Protein AF-B8GMV2-F1 (afdb_monomer)

Radius of gyration: 14.83 Å; Cα contacts (8 Å, |Δi|>4): 136; chains: 1; bounding box: 37×33×35 Å

Organism: Thioalkalivibrio sulfidiphilus (strain HL-EbGR7) (NCBI:txid396588)

Solvent-accessible surface area (backbone atoms only — not comparable to full-atom values): 7557 Å² total; per-residue (Å²): 92,73,19,75,61,25,50,52,53,50,49,50,50,56,71,64,61,81,38,85,47,51,57,48,40,52,52,50,51,54,50,51,51,52,49,27,62,75,76,36,48,76,62,51,47,54,33,27,32,70,73,39,40,53,61,37,69,74,40,59,70,71,57,26,55,51,49,53,53,12,52,53,43,43,46,54,41,54,78,64,68,60,67,84,80,84,48,60,51,44,26,51,48,30,35,62,16,14,43,64,72,42,27,51,54,21,51,58,50,30,70,78,37,64,90,64,44,59,89,65,56,87,83,38,83,73,70,62,62,82,74,83,85,81,130

Foldseek 3Di:
DFDPVLLVVLLCVVVVCCDVDLLSVLVVLLVVLVCCVVPPVVVLCNRDDVVVLVVLVVDDPVSSSLQSSLCSLVSNCVSVVVDQDDDLSCLVSQLSNQAPVSVVSSVVVCVVVVVSDDPPCVVDPRHHDPPPPDD

Mean predicted aligned error: 4.79 Å

Secondary structure (DSSP, 8-state):
-B-HHHHHHHHHHHHTTS--SHHHHHHHHHHHHHHHHHH-HHHHHTTB-HHHHHHHHTS-HHHHHHHHHHHHHHHHHHHTT-PPP-SHHHHHHHHTT--HHHHHHHHHHHHH-TTSSPTTTTTSPPPP-------

pLDDT: mean 87.93, std 11.13, range [32.34, 96.19]

Sequence (135 aa):
MISAKGREELRTLLGSGLVQDWEGADRTLKQVARMLLSQRPDLMRLYFEPAAWEAITAMEQRQAATTILALLKAAVIAENGSPPIHDASQARFYVTSGLRAYVDAAMDWYRRHPEHCPPGLKDRKPPLLQLTTDN

Structure (mmCIF, N/CA/C/O backbone):
data_AF-B8GMV2-F1
#
_entry.id   AF-B8GMV2-F1
#
loop_
_atom_site.group_PDB
_atom_site.id
_atom_site.type_symbo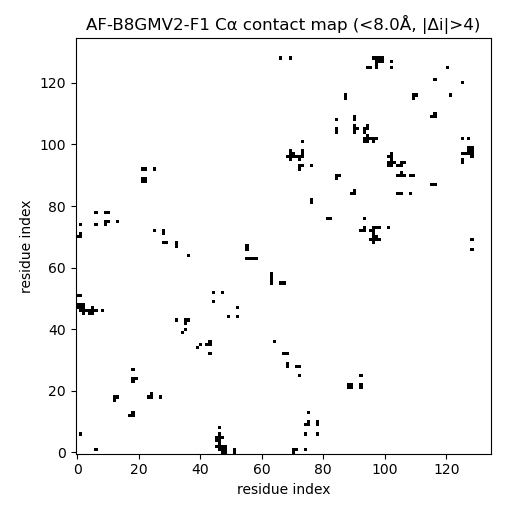l
_atom_site.label_atom_id
_atom_site.label_alt_id
_atom_site.label_comp_id
_atom_site.label_asym_id
_atom_site.label_entity_id
_atom_site.label_seq_id
_atom_site.pdbx_PDB_ins_code
_atom_site.Cartn_x
_atom_site.Cartn_y
_atom_site.Cartn_z
_atom_site.occupancy
_atom_site.B_iso_or_equiv
_atom_site.auth_seq_id
_atom_site.auth_comp_id
_atom_site.auth_asym_id
_atom_site.auth_atom_id
_atom_site.pdbx_PDB_model_num
ATOM 1 N N . MET A 1 1 ? -6.944 -6.855 6.000 1.00 80.12 1 MET A N 1
ATOM 2 C CA . MET A 1 1 ? -7.217 -6.713 4.557 1.00 80.12 1 MET A CA 1
ATOM 3 C C . MET A 1 1 ? -7.981 -5.420 4.281 1.00 80.12 1 MET A C 1
ATOM 5 O O . MET A 1 1 ? -8.627 -4.908 5.191 1.00 80.12 1 MET A O 1
ATOM 9 N N . ILE A 1 2 ? -7.851 -4.883 3.061 1.00 89.50 2 ILE A N 1
ATOM 10 C CA . ILE A 1 2 ? -8.521 -3.654 2.592 1.00 89.50 2 ILE A CA 1
ATOM 11 C C . ILE A 1 2 ? -10.003 -3.938 2.327 1.00 89.50 2 ILE A C 1
ATOM 13 O O . ILE A 1 2 ? -10.326 -4.960 1.715 1.00 89.50 2 ILE A O 1
ATOM 17 N N . SER A 1 3 ? -10.880 -3.039 2.773 1.00 91.75 3 SER A N 1
ATOM 18 C CA . SER A 1 3 ? -12.332 -3.189 2.647 1.00 91.75 3 SER A CA 1
ATOM 19 C C . SER A 1 3 ? -12.824 -2.990 1.212 1.00 91.75 3 SER A C 1
ATOM 21 O O . SER A 1 3 ? -12.120 -2.432 0.368 1.00 91.75 3 SER A O 1
ATOM 23 N N . ALA A 1 4 ? -14.060 -3.403 0.918 1.00 90.69 4 ALA A N 1
ATOM 24 C CA . ALA A 1 4 ? -14.689 -3.109 -0.376 1.00 90.69 4 ALA A CA 1
ATOM 25 C C . ALA A 1 4 ? -14.745 -1.599 -0.669 1.00 90.69 4 ALA A C 1
ATOM 27 O O . ALA A 1 4 ? -14.426 -1.180 -1.783 1.00 90.69 4 ALA A O 1
ATOM 28 N N . LYS A 1 5 ? -15.069 -0.788 0.347 1.00 89.31 5 LYS A N 1
ATOM 29 C CA . LYS A 1 5 ? -15.077 0.674 0.238 1.00 89.31 5 LYS A CA 1
ATOM 30 C C . LYS A 1 5 ? -13.672 1.228 0.011 1.00 89.31 5 LYS A C 1
ATOM 32 O O . LYS A 1 5 ? -13.477 2.046 -0.876 1.00 89.31 5 LYS A O 1
ATOM 37 N N . GLY A 1 6 ? -12.674 0.724 0.736 1.00 89.38 6 GLY A N 1
ATOM 38 C CA . GLY A 1 6 ? -11.274 1.098 0.534 1.00 89.38 6 GLY A CA 1
ATOM 39 C C . GLY A 1 6 ? -10.790 0.822 -0.889 1.00 89.38 6 GLY A C 1
ATOM 40 O O . GLY A 1 6 ? -10.133 1.669 -1.486 1.00 89.38 6 GLY A O 1
ATOM 41 N N . ARG A 1 7 ? -11.159 -0.329 -1.467 1.00 90.75 7 ARG A N 1
ATOM 42 C CA . ARG A 1 7 ? -10.856 -0.645 -2.875 1.00 90.75 7 ARG A CA 1
ATOM 43 C C . ARG A 1 7 ? -11.533 0.328 -3.843 1.00 90.75 7 ARG A C 1
ATOM 45 O O . ARG A 1 7 ? -10.897 0.776 -4.789 1.00 90.75 7 ARG A O 1
ATOM 52 N N . GLU A 1 8 ? -12.796 0.679 -3.605 1.00 91.38 8 GLU A N 1
ATOM 53 C CA . GLU A 1 8 ? -13.524 1.672 -4.410 1.00 91.38 8 GLU A CA 1
ATOM 54 C C . GLU A 1 8 ? -12.852 3.056 -4.379 1.00 91.38 8 GLU A C 1
ATOM 56 O O . GLU A 1 8 ? -12.645 3.662 -5.432 1.00 91.38 8 GLU A O 1
ATOM 61 N N . GLU A 1 9 ? -12.458 3.534 -3.197 1.00 88.81 9 GLU A N 1
ATOM 62 C CA . GLU A 1 9 ? -11.748 4.810 -3.048 1.00 88.81 9 GLU A CA 1
ATOM 63 C C . GLU A 1 9 ? -10.392 4.787 -3.767 1.00 88.81 9 GLU A C 1
ATOM 65 O O . GLU A 1 9 ? -10.041 5.730 -4.475 1.00 88.81 9 GLU A O 1
ATOM 70 N N . LEU A 1 10 ? -9.645 3.681 -3.663 1.00 88.62 10 LEU A N 1
ATOM 71 C CA . LEU A 1 10 ? -8.380 3.519 -4.383 1.00 88.62 10 LEU A CA 1
ATOM 72 C C . LEU A 1 10 ? -8.579 3.489 -5.903 1.00 88.62 10 LEU A C 1
ATOM 74 O O . LEU A 1 10 ? -7.809 4.125 -6.618 1.00 88.62 10 LEU A O 1
ATOM 78 N N . ARG A 1 11 ? -9.621 2.822 -6.412 1.00 87.62 11 ARG A N 1
ATOM 79 C CA . ARG A 1 11 ? -9.961 2.875 -7.844 1.00 87.62 11 ARG A CA 1
ATOM 80 C C . ARG A 1 11 ? -10.316 4.284 -8.294 1.00 87.62 11 ARG A C 1
ATOM 82 O O . ARG A 1 11 ? -9.871 4.701 -9.357 1.00 87.62 11 ARG A O 1
ATOM 89 N N . THR A 1 12 ? -11.068 5.025 -7.485 1.00 86.75 12 THR A N 1
ATOM 90 C CA . THR A 1 12 ? -11.396 6.429 -7.768 1.00 86.75 12 THR A CA 1
ATOM 91 C C . THR A 1 12 ? -10.132 7.284 -7.817 1.00 86.75 12 THR A C 1
ATOM 93 O O . THR A 1 12 ? -9.948 8.052 -8.759 1.00 86.75 12 THR A O 1
ATOM 96 N N . LEU A 1 13 ? -9.214 7.103 -6.862 1.00 82.44 13 LEU A N 1
ATOM 97 C CA . LEU A 1 13 ? -7.921 7.784 -6.857 1.00 82.44 13 LEU A CA 1
ATOM 98 C C . LEU A 1 13 ? -7.121 7.478 -8.131 1.00 82.44 13 LEU A C 1
ATOM 100 O O . LEU A 1 13 ? -6.607 8.400 -8.761 1.00 82.44 13 LEU A O 1
ATOM 104 N N . LEU A 1 14 ? -7.054 6.211 -8.537 1.00 79.62 14 LEU A N 1
ATOM 105 C CA . LEU A 1 14 ? -6.347 5.790 -9.748 1.00 79.62 14 LEU A CA 1
ATOM 106 C C . LEU A 1 14 ? -7.007 6.321 -11.029 1.00 79.62 14 LEU A C 1
ATOM 108 O O . LEU A 1 14 ? -6.314 6.778 -11.932 1.00 79.62 14 LEU A O 1
ATOM 112 N N . GLY A 1 15 ? -8.339 6.329 -11.087 1.00 79.12 15 GLY A N 1
ATOM 113 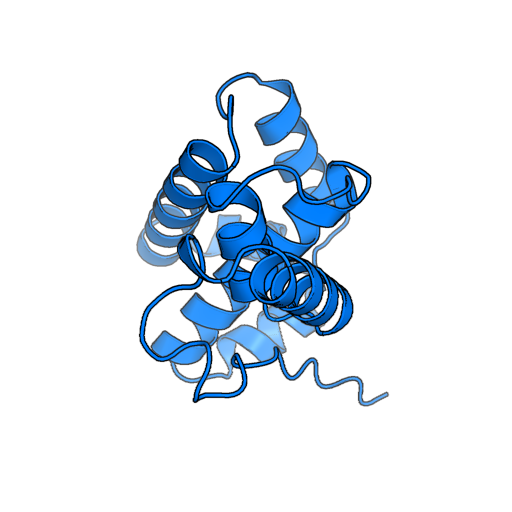C CA . GLY A 1 15 ? -9.105 6.843 -12.225 1.00 79.12 15 GLY A CA 1
ATOM 114 C C . GLY A 1 15 ? -9.138 8.371 -12.327 1.00 79.12 15 GLY A C 1
ATOM 115 O O . GLY A 1 15 ? -9.447 8.903 -13.388 1.00 79.12 15 GLY A O 1
ATOM 116 N N . SER A 1 16 ? -8.805 9.091 -11.251 1.00 77.38 16 SER A N 1
ATOM 117 C CA . SER A 1 16 ? -8.865 10.561 -11.203 1.00 77.38 16 SER A CA 1
ATOM 118 C C . SER A 1 16 ? -7.763 11.271 -11.999 1.00 77.38 16 SER A C 1
ATOM 120 O O . SER A 1 16 ? -7.804 12.491 -12.144 1.00 77.38 16 SER A O 1
ATOM 122 N N . GLY A 1 17 ? -6.743 10.543 -12.469 1.00 68.31 17 GLY A N 1
ATOM 123 C CA . GLY A 1 17 ? -5.581 11.125 -13.150 1.00 68.31 17 GLY A CA 1
ATOM 124 C C . GLY A 1 17 ? -4.622 11.899 -12.231 1.00 68.31 17 GLY A C 1
ATOM 125 O O . GLY A 1 17 ? -3.624 12.435 -12.711 1.00 68.31 17 GLY A O 1
ATOM 126 N N . LEU A 1 18 ? -4.878 11.933 -10.913 1.00 65.31 18 LEU A N 1
ATOM 127 C CA . LEU A 1 18 ? -3.980 12.513 -9.899 1.00 65.31 18 LEU A CA 1
ATOM 128 C C . LEU A 1 18 ? -2.683 11.710 -9.718 1.00 65.31 18 LEU A C 1
ATOM 130 O O . LEU A 1 18 ? -1.707 12.205 -9.156 1.00 65.31 18 LEU A O 1
ATOM 134 N N . VAL A 1 19 ? -2.680 10.462 -10.177 1.00 68.38 19 VAL A N 1
ATOM 135 C CA . VAL A 1 19 ? -1.533 9.563 -10.170 1.00 68.38 19 VAL A CA 1
ATOM 136 C C . VAL A 1 19 ? -1.221 9.220 -11.622 1.00 68.38 19 VAL A C 1
ATOM 138 O O . VAL A 1 19 ? -1.969 8.484 -12.255 1.00 68.38 19 VAL A O 1
ATOM 141 N N . GLN A 1 20 ? -0.143 9.797 -12.152 1.00 77.56 20 GLN A N 1
ATOM 142 C CA . GLN A 1 20 ? 0.269 9.616 -13.550 1.00 77.56 20 GLN A CA 1
ATOM 143 C C . GLN A 1 20 ? 1.383 8.572 -13.706 1.00 77.56 20 GLN A C 1
ATOM 145 O O . GLN A 1 20 ? 1.555 8.007 -14.781 1.00 77.56 20 GLN A O 1
ATOM 150 N N . ASP A 1 21 ? 2.115 8.297 -12.625 1.00 88.75 21 ASP A N 1
ATOM 151 C CA . ASP A 1 21 ? 3.208 7.333 -12.558 1.00 88.75 21 ASP A CA 1
ATOM 152 C C . ASP A 1 21 ? 3.306 6.694 -11.155 1.00 88.75 21 ASP A C 1
ATOM 154 O O . ASP A 1 21 ? 2.638 7.104 -10.196 1.00 88.75 21 ASP A O 1
ATOM 158 N N . TRP A 1 22 ? 4.140 5.659 -11.021 1.00 91.25 22 TRP A N 1
ATOM 159 C CA . TRP A 1 22 ? 4.313 4.918 -9.764 1.00 91.25 22 TRP A CA 1
ATOM 160 C C . TRP A 1 22 ? 4.992 5.742 -8.662 1.00 91.25 22 TRP A C 1
ATOM 162 O O . TRP A 1 22 ? 4.731 5.524 -7.476 1.00 91.25 22 TRP A O 1
ATOM 172 N N . GLU A 1 23 ? 5.840 6.707 -9.022 1.00 91.19 23 GLU A N 1
ATOM 173 C CA . GLU A 1 23 ? 6.467 7.613 -8.056 1.00 91.19 23 GLU A CA 1
ATOM 174 C C . GLU A 1 23 ? 5.447 8.594 -7.456 1.00 91.19 23 GLU A C 1
ATOM 176 O O . GLU A 1 23 ? 5.391 8.793 -6.238 1.00 91.19 23 GLU A O 1
ATOM 181 N N . GLY A 1 24 ? 4.607 9.188 -8.297 1.00 89.50 24 GLY A N 1
ATOM 182 C CA . GLY A 1 24 ? 3.460 10.004 -7.927 1.00 89.50 24 GLY A CA 1
ATOM 183 C C . GLY A 1 24 ? 2.479 9.216 -7.071 1.00 89.50 24 GLY A C 1
ATOM 184 O O . GLY A 1 24 ? 2.066 9.715 -6.025 1.00 89.50 24 GLY A O 1
ATOM 185 N N . ALA A 1 25 ? 2.199 7.959 -7.428 1.00 89.69 25 ALA A N 1
ATOM 186 C CA . ALA A 1 25 ? 1.382 7.058 -6.614 1.00 89.69 25 ALA A CA 1
ATOM 187 C C . ALA A 1 25 ? 1.949 6.916 -5.195 1.00 89.69 25 ALA A C 1
ATOM 189 O O . ALA A 1 25 ? 1.227 7.076 -4.211 1.00 89.69 25 ALA A O 1
ATOM 190 N N . ASP A 1 26 ? 3.255 6.648 -5.077 1.00 92.00 26 ASP A N 1
ATOM 191 C CA . ASP A 1 26 ? 3.926 6.468 -3.787 1.00 92.00 26 ASP A CA 1
ATOM 192 C C . ASP A 1 26 ? 3.856 7.737 -2.933 1.00 92.00 26 ASP A C 1
ATOM 194 O O . ASP A 1 26 ? 3.514 7.682 -1.748 1.00 92.00 26 ASP A O 1
ATOM 198 N N . ARG A 1 27 ? 4.165 8.895 -3.533 1.00 91.94 27 ARG A N 1
ATOM 199 C CA . ARG A 1 27 ? 4.130 10.194 -2.846 1.00 91.94 27 ARG A CA 1
ATOM 200 C C . ARG A 1 27 ? 2.721 10.541 -2.378 1.00 91.94 27 ARG A C 1
ATOM 202 O O . ARG A 1 27 ? 2.547 10.862 -1.201 1.00 91.94 27 ARG A O 1
ATOM 209 N N . THR A 1 28 ? 1.730 10.410 -3.256 1.00 90.50 28 THR A N 1
ATOM 210 C CA . THR A 1 28 ? 0.328 10.698 -2.944 1.00 90.50 28 THR A CA 1
ATOM 211 C C . THR A 1 28 ? -0.184 9.782 -1.838 1.00 90.50 28 THR A C 1
ATOM 213 O O . THR A 1 28 ? -0.708 10.276 -0.842 1.00 90.50 28 THR A O 1
ATOM 216 N N . LEU A 1 29 ? 0.046 8.466 -1.926 1.00 91.88 29 LEU A N 1
ATOM 217 C CA . LEU A 1 29 ? -0.364 7.528 -0.876 1.00 91.88 29 LEU A CA 1
ATOM 218 C C . LEU A 1 29 ? 0.293 7.841 0.467 1.00 91.88 29 LEU A C 1
ATOM 220 O O . LEU A 1 29 ? -0.386 7.833 1.491 1.00 91.88 29 LEU A O 1
ATOM 224 N N . LYS A 1 30 ? 1.594 8.152 0.489 1.00 93.00 30 LYS A N 1
ATOM 225 C CA . LYS A 1 30 ? 2.295 8.549 1.721 1.00 93.00 30 LYS A CA 1
ATOM 226 C C . LYS A 1 30 ? 1.684 9.801 2.340 1.00 93.00 30 LYS A C 1
ATOM 228 O O . LYS A 1 30 ? 1.485 9.839 3.554 1.00 93.00 30 LYS A O 1
ATOM 233 N N . GLN A 1 31 ? 1.402 10.816 1.527 1.00 91.94 31 GLN A N 1
ATOM 234 C CA . GLN A 1 31 ? 0.836 12.077 1.995 1.00 91.94 31 GLN A CA 1
ATOM 235 C C . GLN A 1 31 ? -0.589 11.889 2.521 1.00 91.94 31 GLN A C 1
ATOM 237 O O . GLN A 1 31 ? -0.877 12.313 3.639 1.00 91.94 31 GLN A O 1
ATOM 242 N N . VAL A 1 32 ? -1.448 11.206 1.760 1.00 89.94 32 VAL A N 1
ATOM 243 C CA . VAL A 1 32 ? -2.831 10.907 2.152 1.00 89.94 32 VAL A CA 1
ATOM 244 C C . VAL A 1 32 ? -2.851 10.049 3.411 1.00 89.94 32 VAL A C 1
ATOM 246 O O . VAL A 1 32 ? -3.529 10.404 4.371 1.00 89.94 32 VAL A O 1
ATOM 249 N N . ALA A 1 33 ? -2.057 8.975 3.466 1.00 91.88 33 ALA A N 1
ATOM 250 C CA . ALA A 1 33 ? -2.001 8.114 4.640 1.00 91.88 33 ALA A CA 1
ATOM 251 C C . ALA A 1 33 ? -1.537 8.879 5.881 1.00 91.88 33 ALA A C 1
ATOM 253 O O . ALA A 1 33 ? -2.159 8.770 6.935 1.00 91.88 33 ALA A O 1
ATOM 254 N N . ARG A 1 34 ? -0.492 9.706 5.755 1.00 93.44 34 ARG A N 1
ATOM 255 C CA . ARG A 1 34 ? -0.005 10.548 6.852 1.00 93.44 34 ARG A CA 1
ATOM 256 C C . ARG A 1 34 ? -1.065 11.541 7.326 1.00 93.44 34 ARG A C 1
ATOM 258 O O . ARG A 1 34 ? -1.246 11.674 8.530 1.00 93.44 34 ARG A O 1
ATOM 265 N N . MET A 1 35 ? -1.720 12.241 6.402 1.00 93.94 35 MET A N 1
ATOM 266 C CA . MET A 1 35 ? -2.749 13.237 6.708 1.00 93.94 35 MET A CA 1
ATOM 267 C C . MET A 1 35 ? -3.956 12.596 7.396 1.00 93.94 35 MET A C 1
ATOM 269 O O . MET A 1 35 ? -4.394 13.072 8.437 1.00 93.94 35 MET A O 1
ATOM 273 N N . LEU A 1 36 ? -4.477 11.499 6.843 1.00 92.56 36 LEU A N 1
ATOM 274 C CA . LEU A 1 36 ? -5.626 10.805 7.414 1.00 92.56 36 LEU A CA 1
ATOM 275 C C . LEU A 1 36 ? -5.286 10.212 8.782 1.00 92.56 36 LEU A C 1
ATOM 277 O O . LEU A 1 36 ? -6.054 10.386 9.716 1.00 92.56 36 LEU A O 1
ATOM 281 N N . LEU A 1 37 ? -4.117 9.591 8.953 1.00 91.75 37 LEU A N 1
ATOM 282 C CA . LEU A 1 37 ? -3.725 9.048 10.256 1.00 91.75 37 LEU A CA 1
ATOM 283 C C . LEU A 1 37 ? -3.565 10.116 11.340 1.00 91.75 37 LEU A C 1
ATOM 285 O O . LEU A 1 37 ? -3.832 9.825 12.502 1.00 91.75 37 LEU A O 1
ATOM 289 N N . SER A 1 38 ? -3.130 11.329 10.989 1.00 90.81 38 SER A N 1
ATOM 290 C CA . SER A 1 38 ? -2.935 12.399 11.971 1.00 90.81 38 SER A CA 1
ATOM 291 C C . SER A 1 38 ? -4.187 13.234 12.231 1.00 90.81 38 SER A C 1
ATOM 293 O O . SER A 1 38 ? -4.375 13.690 13.353 1.00 90.81 38 SER A O 1
ATOM 295 N N . GLN A 1 39 ? -5.026 13.455 11.217 1.00 93.25 39 GLN A N 1
ATOM 296 C CA . GLN A 1 39 ? -6.147 14.397 11.301 1.00 93.25 39 GLN A CA 1
ATOM 297 C C . GLN A 1 39 ? -7.514 13.714 11.305 1.00 93.25 39 GLN A C 1
ATOM 299 O O . GLN A 1 39 ? -8.446 14.243 11.904 1.00 93.25 39 GLN A O 1
ATOM 304 N N . ARG A 1 40 ? -7.660 12.578 10.613 1.00 93.31 40 ARG A N 1
ATOM 305 C CA . ARG A 1 40 ? -8.943 11.896 10.363 1.00 93.31 40 ARG A CA 1
ATOM 306 C C . ARG A 1 40 ? -8.801 10.364 10.382 1.00 93.31 40 ARG A C 1
ATOM 308 O O . ARG A 1 40 ? -9.050 9.705 9.364 1.00 93.31 40 ARG A O 1
ATOM 315 N N . PRO A 1 41 ? -8.371 9.766 11.511 1.00 91.25 41 PRO A N 1
ATOM 316 C CA . PRO A 1 41 ? -8.182 8.317 11.605 1.00 91.25 41 PRO A CA 1
ATOM 317 C C . PRO A 1 41 ? -9.499 7.545 11.433 1.00 91.25 41 PRO A C 1
ATOM 319 O O . PRO A 1 41 ? -9.487 6.398 10.990 1.00 91.25 41 PRO A O 1
ATOM 322 N N . ASP A 1 42 ? -10.635 8.192 11.707 1.00 92.00 42 ASP A N 1
ATOM 323 C CA . ASP A 1 42 ? -11.981 7.700 11.412 1.00 92.00 42 ASP A CA 1
ATOM 324 C C . ASP A 1 42 ? -12.178 7.403 9.918 1.00 92.00 42 ASP A C 1
ATOM 326 O O . ASP A 1 42 ? -12.745 6.369 9.571 1.00 92.00 42 ASP A O 1
ATOM 330 N N . LEU A 1 43 ? -11.653 8.258 9.035 1.00 92.06 43 LEU A N 1
ATOM 331 C CA . LEU A 1 43 ? -11.710 8.042 7.590 1.00 92.06 43 LEU A CA 1
ATOM 332 C C . LEU A 1 43 ? -10.717 6.972 7.139 1.00 92.06 43 LEU A C 1
ATOM 334 O O . LEU A 1 43 ? -11.048 6.166 6.274 1.00 92.06 43 LEU A O 1
ATOM 338 N N . MET A 1 44 ? -9.522 6.923 7.739 1.00 94.00 44 MET A N 1
ATOM 339 C CA . MET A 1 44 ? -8.552 5.865 7.434 1.00 94.00 44 MET A CA 1
ATOM 340 C C . MET A 1 44 ? -9.118 4.480 7.758 1.00 94.00 44 MET A C 1
ATOM 342 O O . MET A 1 44 ? -8.959 3.551 6.968 1.00 94.00 44 MET A O 1
ATOM 346 N N . ARG A 1 45 ? -9.836 4.345 8.879 1.00 94.44 45 ARG A N 1
ATOM 347 C CA . ARG A 1 45 ? -10.489 3.092 9.277 1.00 94.44 45 ARG A CA 1
ATOM 348 C C . ARG A 1 45 ? -11.383 2.516 8.176 1.00 94.44 45 ARG A C 1
ATOM 350 O O . ARG A 1 45 ? -11.415 1.301 8.014 1.00 94.44 45 ARG A O 1
ATOM 357 N N . LEU A 1 46 ? -12.064 3.359 7.396 1.00 93.25 46 LEU A N 1
ATOM 358 C CA . LEU A 1 46 ? -12.975 2.917 6.332 1.00 93.25 46 LEU A CA 1
ATOM 359 C C . LEU A 1 46 ? -12.267 2.151 5.205 1.00 93.25 46 LEU A C 1
ATOM 361 O O . LEU A 1 46 ? -12.913 1.375 4.502 1.00 93.25 46 LEU A O 1
ATOM 365 N N . TYR A 1 47 ? -10.950 2.319 5.049 1.00 93.81 47 TYR A N 1
ATOM 366 C CA . TYR A 1 47 ? -10.158 1.595 4.052 1.00 93.81 47 TYR A CA 1
ATOM 367 C C . TYR A 1 47 ? -9.906 0.131 4.428 1.00 93.81 47 TYR A C 1
ATOM 369 O O . TYR A 1 47 ? -9.477 -0.650 3.581 1.00 93.81 47 TYR A O 1
ATOM 377 N N . PHE A 1 48 ? -10.166 -0.269 5.672 1.00 94.69 48 PHE A N 1
ATOM 378 C CA . PHE A 1 48 ? -9.814 -1.586 6.193 1.00 94.69 48 PHE A CA 1
ATOM 379 C C . PHE A 1 48 ? -11.049 -2.340 6.676 1.00 94.69 48 PHE A C 1
ATOM 381 O O . PHE A 1 48 ? -12.008 -1.750 7.167 1.00 94.69 48 PHE A O 1
ATOM 388 N N . GLU A 1 49 ? -11.018 -3.666 6.545 1.00 94.12 49 GLU A N 1
ATOM 389 C CA . GLU A 1 49 ? -11.987 -4.523 7.233 1.00 94.12 49 GLU A CA 1
ATOM 390 C C . GLU A 1 49 ? -11.854 -4.341 8.759 1.00 94.12 49 GLU A C 1
ATOM 392 O O . GLU A 1 49 ? -10.722 -4.189 9.233 1.00 94.12 49 GLU A O 1
ATOM 397 N N . PRO A 1 50 ? -12.947 -4.395 9.549 1.00 92.56 50 PRO A N 1
ATOM 398 C CA . PRO A 1 50 ? -12.907 -4.093 10.984 1.00 92.56 50 PRO A CA 1
ATOM 399 C C . PRO A 1 50 ? -11.838 -4.870 11.763 1.00 92.56 50 PRO A C 1
ATOM 401 O O . PRO A 1 50 ? -11.002 -4.257 12.420 1.00 92.56 50 PRO A O 1
ATOM 404 N N . ALA A 1 51 ? -11.785 -6.195 11.597 1.00 91.69 51 ALA A N 1
ATOM 405 C CA . ALA A 1 51 ? -10.796 -7.045 12.266 1.00 91.69 51 ALA A CA 1
ATOM 406 C C . ALA A 1 51 ? -9.348 -6.692 11.877 1.00 91.69 51 ALA A C 1
ATOM 408 O O . ALA A 1 51 ? -8.427 -6.766 12.685 1.00 91.69 51 ALA A O 1
ATOM 409 N N . ALA A 1 52 ? -9.135 -6.267 10.629 1.00 91.69 52 ALA A N 1
ATOM 410 C CA . ALA A 1 52 ? -7.816 -5.854 10.175 1.00 91.69 52 ALA A CA 1
ATOM 411 C C . ALA A 1 52 ? -7.411 -4.500 10.750 1.00 91.69 52 ALA A C 1
ATOM 413 O O . ALA A 1 52 ? -6.249 -4.316 11.099 1.00 91.69 52 ALA A O 1
ATOM 414 N N . TRP A 1 53 ? -8.356 -3.563 10.839 1.00 93.69 53 TRP A N 1
ATOM 415 C CA . TRP A 1 53 ? -8.120 -2.282 11.489 1.00 93.69 53 TRP A CA 1
ATOM 416 C C . TRP A 1 53 ? -7.736 -2.480 12.955 1.00 93.69 53 TRP A C 1
ATOM 418 O O . TRP A 1 53 ? -6.714 -1.952 13.382 1.00 93.69 53 TRP A O 1
ATOM 428 N N . GLU A 1 54 ? -8.491 -3.299 13.689 1.00 92.88 54 GLU A N 1
ATOM 429 C CA . GLU A 1 54 ? -8.211 -3.625 15.091 1.00 92.88 54 GLU A CA 1
ATOM 430 C C . GLU A 1 54 ? -6.802 -4.203 15.264 1.00 92.88 54 GLU A C 1
ATOM 432 O O . GLU A 1 54 ? -6.008 -3.650 16.028 1.00 92.88 54 GLU A O 1
ATOM 437 N N . ALA A 1 55 ? -6.448 -5.226 14.477 1.00 91.94 55 ALA A N 1
ATOM 438 C CA . ALA A 1 55 ? -5.120 -5.839 14.510 1.00 91.94 55 ALA A CA 1
ATOM 439 C C . ALA A 1 55 ? -3.989 -4.837 14.215 1.00 91.94 55 ALA A C 1
ATOM 441 O O . ALA A 1 55 ? -2.953 -4.856 14.874 1.00 9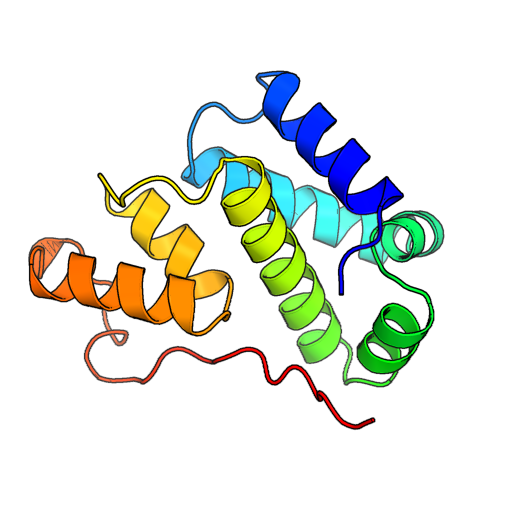1.94 55 ALA A O 1
ATOM 442 N N . ILE A 1 56 ? -4.184 -3.938 13.246 1.00 91.75 56 ILE A N 1
ATOM 443 C CA . ILE A 1 56 ? -3.206 -2.898 12.899 1.00 91.75 56 ILE A CA 1
ATOM 444 C C . ILE A 1 56 ? -3.054 -1.888 14.039 1.00 91.75 56 ILE A C 1
ATOM 446 O O . ILE A 1 56 ? -1.935 -1.510 14.375 1.00 91.75 56 ILE A O 1
ATOM 450 N N . THR A 1 57 ? -4.160 -1.435 14.632 1.00 91.06 57 THR A N 1
ATOM 451 C CA . THR A 1 57 ? -4.129 -0.424 15.701 1.00 91.06 57 THR A CA 1
ATOM 452 C C . THR A 1 57 ? -3.616 -0.951 17.037 1.00 91.06 57 THR A C 1
ATOM 454 O O . THR A 1 57 ? -3.230 -0.151 17.882 1.00 91.06 57 THR A O 1
ATOM 457 N N . ALA A 1 58 ? -3.566 -2.274 17.215 1.00 93.00 58 ALA A N 1
ATOM 458 C CA . ALA A 1 58 ? -2.918 -2.913 18.357 1.00 93.00 58 ALA A CA 1
ATOM 459 C C . ALA A 1 58 ? -1.378 -2.931 18.254 1.00 93.00 58 ALA A C 1
ATOM 461 O O . ALA A 1 58 ? -0.702 -3.253 19.228 1.00 93.00 58 ALA A O 1
ATOM 462 N N . MET A 1 59 ? -0.811 -2.608 17.086 1.00 93.06 59 MET A N 1
ATOM 463 C CA . MET A 1 59 ? 0.637 -2.520 16.887 1.00 93.06 59 MET A CA 1
ATOM 464 C C . MET A 1 59 ? 1.199 -1.193 17.411 1.00 93.06 59 MET A C 1
ATOM 466 O O . MET A 1 59 ? 0.501 -0.183 17.490 1.00 93.06 59 MET A O 1
ATOM 470 N N . GLU A 1 60 ? 2.514 -1.158 17.640 1.00 92.75 60 GLU A N 1
ATOM 471 C CA . GLU A 1 60 ? 3.246 0.091 17.861 1.00 92.75 60 GLU A CA 1
ATOM 472 C C . GLU A 1 60 ? 2.991 1.097 16.731 1.00 92.75 60 GLU A C 1
ATOM 474 O O . GLU A 1 60 ? 2.986 0.738 15.549 1.00 92.75 60 GLU A O 1
ATOM 479 N N . GLN A 1 61 ? 2.851 2.382 17.065 1.00 89.50 61 GLN A N 1
ATOM 480 C CA . GLN A 1 61 ? 2.387 3.420 16.131 1.00 89.50 61 GLN A CA 1
ATOM 481 C C . GLN A 1 61 ? 3.167 3.439 14.803 1.00 89.50 61 GLN A C 1
ATOM 483 O O . GLN A 1 61 ? 2.591 3.554 13.717 1.00 89.50 61 GLN A O 1
ATOM 488 N N . ARG A 1 62 ? 4.497 3.294 14.870 1.00 89.94 62 ARG A N 1
ATOM 489 C CA . ARG A 1 62 ? 5.365 3.260 13.682 1.00 89.94 62 ARG A CA 1
ATOM 490 C C . ARG A 1 62 ? 5.125 2.014 12.825 1.00 89.94 62 ARG A C 1
ATOM 492 O O . ARG A 1 62 ? 5.162 2.101 11.594 1.00 89.94 62 ARG A O 1
ATOM 499 N N . GLN A 1 63 ? 4.898 0.867 13.458 1.00 90.81 63 GLN A N 1
ATOM 500 C CA . GLN A 1 63 ? 4.607 -0.392 12.780 1.00 90.81 63 GLN A CA 1
ATOM 501 C C . GLN A 1 63 ? 3.214 -0.360 12.146 1.00 90.81 63 GLN A C 1
ATOM 503 O O . GLN A 1 63 ? 3.082 -0.732 10.979 1.00 90.81 63 GLN A O 1
ATOM 508 N N . ALA A 1 64 ? 2.213 0.173 12.851 1.00 91.38 64 ALA A N 1
ATOM 509 C CA . ALA A 1 64 ? 0.864 0.373 12.331 1.00 91.38 64 ALA A CA 1
ATOM 510 C C . ALA A 1 64 ? 0.882 1.253 11.070 1.00 91.38 64 ALA A C 1
ATOM 512 O O . ALA A 1 64 ? 0.401 0.841 10.016 1.00 91.38 64 ALA A O 1
ATOM 513 N N . ALA A 1 65 ? 1.530 2.423 11.130 1.00 91.94 65 ALA A N 1
ATOM 514 C CA . ALA A 1 65 ? 1.633 3.334 9.987 1.00 91.94 65 ALA A CA 1
ATOM 515 C C . ALA A 1 65 ? 2.348 2.696 8.781 1.00 91.94 65 ALA A C 1
ATOM 517 O O . ALA A 1 65 ? 1.922 2.864 7.636 1.00 91.94 65 ALA A O 1
ATOM 518 N N . THR A 1 66 ? 3.415 1.930 9.034 1.00 91.94 66 THR A N 1
ATOM 519 C CA . THR A 1 66 ? 4.141 1.197 7.984 1.00 91.94 66 THR A CA 1
ATOM 520 C C . THR A 1 66 ? 3.256 0.122 7.350 1.00 91.94 66 THR A C 1
ATOM 522 O O . THR A 1 66 ? 3.216 0.006 6.126 1.00 91.94 66 THR A O 1
ATOM 525 N N . THR A 1 67 ? 2.507 -0.618 8.169 1.00 92.69 67 THR A N 1
ATOM 526 C CA . THR A 1 67 ? 1.594 -1.681 7.729 1.00 92.69 67 THR A CA 1
ATOM 527 C C . THR A 1 67 ? 0.451 -1.122 6.889 1.00 92.69 67 THR A C 1
ATOM 529 O O . THR A 1 67 ? 0.176 -1.638 5.809 1.00 92.69 67 THR A O 1
ATOM 532 N N . ILE A 1 68 ? -0.162 -0.020 7.327 1.00 93.38 68 ILE A N 1
ATOM 533 C CA . ILE A 1 68 ? -1.217 0.685 6.586 1.00 93.38 68 ILE A CA 1
ATOM 534 C C . ILE A 1 68 ? -0.716 1.094 5.207 1.00 93.38 68 ILE A C 1
ATOM 536 O O . ILE A 1 68 ? -1.341 0.761 4.203 1.00 93.38 68 ILE A O 1
ATOM 540 N N . LEU A 1 69 ? 0.433 1.770 5.139 1.00 94.25 69 LEU A N 1
ATOM 541 C CA . LEU A 1 69 ? 0.975 2.230 3.865 1.00 94.25 69 LEU A CA 1
ATOM 542 C C . LEU A 1 69 ? 1.298 1.059 2.926 1.00 94.25 69 LEU A C 1
ATOM 544 O O . LEU A 1 69 ? 0.994 1.123 1.738 1.00 94.25 69 LEU A O 1
ATOM 548 N N . ALA A 1 70 ? 1.894 -0.008 3.449 1.00 93.88 70 ALA A N 1
ATOM 549 C CA . ALA A 1 70 ? 2.227 -1.194 2.673 1.00 93.88 70 ALA A CA 1
ATOM 550 C C . ALA A 1 70 ? 0.965 -1.898 2.126 1.00 93.88 70 ALA A C 1
ATOM 552 O O . ALA A 1 70 ? 0.921 -2.247 0.946 1.00 93.88 70 ALA A O 1
ATOM 553 N N . LEU A 1 71 ? -0.102 -2.004 2.928 1.00 93.69 71 LEU A N 1
ATOM 554 C CA . LEU A 1 71 ? -1.392 -2.555 2.495 1.00 93.69 71 LEU A CA 1
ATOM 555 C C . LEU A 1 71 ? -2.088 -1.690 1.440 1.00 93.69 71 LEU A C 1
ATOM 557 O O . LEU A 1 71 ? -2.630 -2.228 0.477 1.00 93.69 71 LEU A O 1
ATOM 561 N N . LEU A 1 72 ? -2.044 -0.363 1.582 1.00 93.88 72 LEU A N 1
ATOM 562 C CA . LEU A 1 72 ? -2.586 0.553 0.575 1.00 93.88 72 LEU A CA 1
ATOM 563 C C . LEU A 1 72 ? -1.835 0.421 -0.757 1.00 93.88 72 LEU A C 1
ATOM 565 O O . LEU A 1 72 ? -2.463 0.343 -1.809 1.00 93.88 72 LEU A O 1
ATOM 569 N N . LYS A 1 73 ? -0.501 0.317 -0.723 1.00 94.31 73 LYS A N 1
ATOM 570 C CA . LYS A 1 73 ? 0.314 0.061 -1.923 1.00 94.31 73 LYS A CA 1
ATOM 571 C C . LYS A 1 73 ? -0.033 -1.266 -2.580 1.00 94.31 73 LYS A C 1
ATOM 573 O O . LYS A 1 73 ? -0.223 -1.322 -3.789 1.00 94.31 73 LYS A O 1
ATOM 578 N N . ALA A 1 74 ? -0.135 -2.327 -1.787 1.00 93.44 74 ALA A N 1
ATOM 579 C CA . ALA A 1 74 ? -0.519 -3.639 -2.280 1.00 93.44 74 ALA A CA 1
ATOM 580 C C . ALA A 1 74 ? -1.890 -3.624 -2.971 1.00 93.44 74 ALA A C 1
ATOM 582 O O . ALA A 1 74 ? -2.052 -4.236 -4.026 1.00 93.44 74 ALA A O 1
ATOM 583 N N . ALA A 1 75 ? -2.857 -2.896 -2.407 1.00 92.75 75 ALA A N 1
ATOM 584 C CA . ALA A 1 75 ? -4.157 -2.717 -3.035 1.00 92.75 75 ALA A CA 1
ATOM 585 C C . ALA A 1 75 ? -4.068 -1.889 -4.319 1.00 92.75 75 ALA A C 1
ATOM 587 O O . ALA A 1 75 ? -4.656 -2.284 -5.313 1.00 92.75 75 ALA A O 1
ATOM 588 N N . VAL A 1 76 ? -3.270 -0.819 -4.361 1.00 92.88 76 VAL A N 1
ATOM 589 C CA . VAL A 1 76 ? -3.038 -0.068 -5.607 1.00 92.88 76 VAL A CA 1
ATOM 590 C C . VAL A 1 76 ? -2.445 -0.945 -6.713 1.00 92.88 76 VAL A C 1
ATOM 592 O O . VAL A 1 76 ? -2.862 -0.829 -7.863 1.00 92.88 76 VAL A O 1
ATOM 595 N N . ILE A 1 77 ? -1.516 -1.848 -6.390 1.00 93.31 77 ILE A N 1
ATOM 596 C CA . ILE A 1 77 ? -0.981 -2.812 -7.364 1.00 93.31 77 ILE A CA 1
ATOM 597 C C . ILE A 1 77 ? -2.091 -3.744 -7.864 1.00 93.31 77 ILE A C 1
ATOM 599 O O . ILE A 1 77 ? -2.240 -3.929 -9.072 1.00 93.31 77 ILE A O 1
ATOM 603 N N . ALA A 1 78 ? -2.882 -4.298 -6.941 1.00 92.31 78 ALA A N 1
ATOM 604 C CA . ALA A 1 78 ? -3.967 -5.221 -7.263 1.00 92.31 78 ALA A CA 1
ATOM 605 C C . ALA A 1 78 ? -5.046 -4.566 -8.141 1.00 92.31 78 ALA A C 1
ATOM 607 O O . ALA A 1 78 ? -5.428 -5.137 -9.158 1.00 92.31 78 ALA A O 1
ATOM 608 N N . GLU A 1 79 ? -5.490 -3.354 -7.794 1.00 90.69 79 GLU A N 1
ATOM 609 C CA . GLU A 1 79 ? -6.515 -2.615 -8.544 1.00 90.69 79 GLU A CA 1
ATOM 610 C C . GLU A 1 79 ? -6.026 -2.166 -9.931 1.00 90.69 79 GLU A C 1
ATOM 612 O O . GLU A 1 79 ? -6.839 -2.007 -10.836 1.00 90.69 79 GLU A O 1
ATOM 617 N N . ASN A 1 80 ? -4.711 -2.027 -10.139 1.00 89.38 80 ASN A N 1
ATOM 618 C CA . ASN A 1 80 ? -4.125 -1.816 -11.470 1.00 89.38 80 ASN A CA 1
ATOM 619 C C . ASN A 1 80 ? -3.957 -3.116 -12.281 1.00 89.38 80 ASN A C 1
ATOM 621 O O . ASN A 1 80 ? -3.371 -3.093 -13.361 1.00 89.38 80 ASN A O 1
ATOM 625 N N . GLY A 1 81 ? -4.425 -4.261 -11.775 1.00 90.00 81 GLY A N 1
ATOM 626 C CA . GLY A 1 81 ? -4.292 -5.553 -12.450 1.00 90.00 81 GLY A CA 1
ATOM 627 C C . GLY A 1 81 ? -2.904 -6.184 -12.325 1.00 90.00 81 GLY A C 1
ATOM 628 O O . GLY A 1 81 ? -2.581 -7.082 -13.095 1.00 90.00 81 GLY A O 1
ATOM 629 N N . SER A 1 82 ? -2.087 -5.743 -11.360 1.00 92.69 82 SER A N 1
ATOM 630 C CA . SER A 1 82 ? -0.728 -6.261 -11.118 1.00 92.69 82 SER A CA 1
ATOM 631 C C . SER A 1 82 ? 0.159 -6.273 -12.379 1.00 92.69 82 SER A C 1
ATOM 633 O O . SER A 1 82 ? 0.659 -7.330 -12.773 1.00 92.69 82 SER A O 1
ATOM 635 N N . PRO A 1 83 ? 0.341 -5.118 -13.046 1.00 93.00 83 PRO A N 1
ATOM 636 C CA . PRO A 1 83 ? 1.049 -5.050 -14.318 1.00 93.00 83 PRO A CA 1
ATOM 637 C C . PRO A 1 83 ? 2.521 -5.478 -14.187 1.00 93.00 83 PRO A C 1
ATOM 639 O O . PRO A 1 83 ? 3.135 -5.273 -13.136 1.00 93.00 83 PRO A O 1
ATOM 642 N N . PRO A 1 84 ? 3.136 -6.010 -15.260 1.00 94.31 84 PRO A N 1
ATOM 643 C CA . PRO A 1 84 ? 4.569 -6.279 -15.285 1.00 94.31 84 PRO A CA 1
ATOM 644 C C . PRO A 1 84 ? 5.393 -5.044 -14.902 1.00 94.31 84 PRO A C 1
ATOM 646 O O . PRO A 1 84 ? 4.999 -3.908 -15.164 1.00 94.31 84 PRO A O 1
ATOM 649 N N . ILE A 1 85 ? 6.543 -5.266 -14.266 1.00 96.19 85 ILE A N 1
ATOM 650 C CA . ILE A 1 85 ? 7.428 -4.182 -13.830 1.00 96.19 85 ILE A CA 1
ATOM 651 C C . ILE A 1 85 ? 8.269 -3.694 -15.011 1.00 96.19 85 ILE A C 1
ATOM 653 O O . ILE A 1 85 ? 9.020 -4.481 -15.595 1.00 96.19 85 ILE A O 1
ATOM 657 N N . HIS A 1 86 ? 8.163 -2.404 -15.332 1.00 94.44 86 HIS A N 1
ATOM 658 C CA . HIS A 1 86 ? 8.846 -1.780 -16.470 1.00 94.44 86 HIS A CA 1
ATOM 659 C C . HIS A 1 86 ? 9.987 -0.842 -16.068 1.00 94.44 86 HIS A C 1
ATOM 661 O O . HIS A 1 86 ? 10.944 -0.702 -16.826 1.00 94.44 86 HIS A O 1
ATOM 667 N N . ASP A 1 87 ? 9.929 -0.246 -14.877 1.00 94.75 87 ASP A N 1
ATOM 668 C CA . ASP A 1 87 ? 10.918 0.729 -14.422 1.00 94.75 87 ASP A CA 1
ATOM 669 C C . ASP A 1 87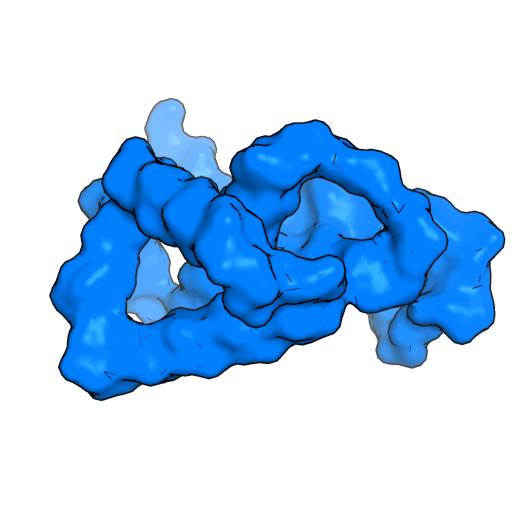 ? 11.251 0.604 -12.924 1.00 94.75 87 ASP A C 1
ATOM 671 O O . ASP A 1 87 ? 10.608 -0.115 -12.148 1.00 94.75 87 ASP A O 1
ATOM 675 N N . ALA A 1 88 ? 12.287 1.337 -12.508 1.00 93.88 88 ALA A N 1
ATOM 676 C CA . ALA A 1 88 ? 12.802 1.314 -11.143 1.00 93.88 88 ALA A CA 1
ATOM 677 C C . ALA A 1 88 ? 11.816 1.876 -10.102 1.00 93.88 88 ALA A C 1
ATOM 679 O O . ALA A 1 88 ? 11.837 1.445 -8.943 1.00 93.88 88 ALA A O 1
ATOM 680 N N . SER A 1 89 ? 10.965 2.833 -10.490 1.00 94.06 89 SER A N 1
ATOM 681 C CA . SER A 1 89 ? 9.972 3.449 -9.604 1.00 94.06 89 SER A CA 1
ATOM 682 C C . SER A 1 89 ? 8.857 2.456 -9.275 1.00 94.06 89 SER A C 1
ATOM 684 O O . SER A 1 89 ? 8.515 2.278 -8.102 1.00 94.06 89 SER A O 1
ATOM 686 N N . GLN A 1 90 ? 8.396 1.703 -10.276 1.00 95.56 90 GLN A N 1
ATOM 687 C CA . GLN A 1 90 ? 7.447 0.610 -10.117 1.00 95.56 90 GLN A CA 1
ATOM 688 C C . GLN A 1 90 ? 8.044 -0.514 -9.268 1.00 95.56 90 GLN A C 1
ATOM 690 O O . GLN A 1 90 ? 7.418 -0.951 -8.302 1.00 95.56 90 GLN A O 1
ATOM 695 N N . ALA A 1 91 ? 9.281 -0.937 -9.550 1.00 95.25 91 A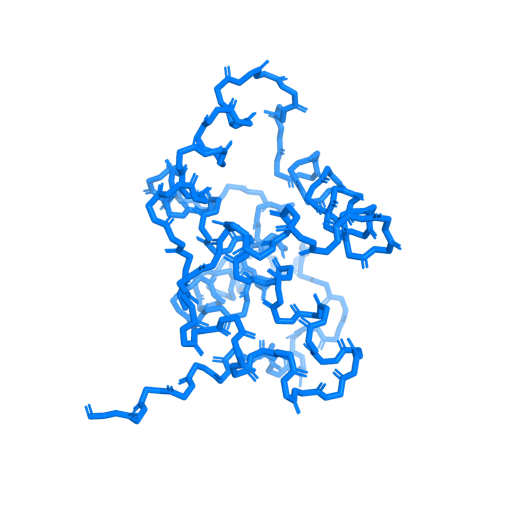LA A N 1
ATOM 696 C CA . ALA A 1 91 ? 9.965 -1.956 -8.752 1.00 95.25 91 ALA A CA 1
ATOM 697 C C . ALA A 1 91 ? 10.058 -1.550 -7.269 1.00 95.25 91 ALA A C 1
ATOM 699 O O . ALA A 1 91 ? 9.789 -2.349 -6.365 1.00 95.25 91 ALA A O 1
ATOM 700 N N . ARG A 1 92 ? 10.353 -0.271 -7.003 1.00 93.94 92 ARG A N 1
ATOM 701 C CA . ARG A 1 92 ? 10.408 0.278 -5.644 1.00 93.94 92 ARG A CA 1
ATOM 702 C C . ARG A 1 92 ? 9.028 0.316 -4.984 1.00 93.94 92 ARG A C 1
ATOM 704 O O . ARG A 1 92 ? 8.899 0.049 -3.785 1.00 93.94 92 ARG A O 1
ATOM 711 N N . PHE A 1 93 ? 7.991 0.646 -5.743 1.00 94.81 93 PHE A N 1
ATOM 712 C CA . PHE A 1 93 ? 6.616 0.618 -5.258 1.00 94.81 93 PHE A CA 1
ATOM 713 C C . PHE A 1 93 ? 6.217 -0.801 -4.828 1.00 94.81 93 PHE A C 1
ATOM 715 O O . PHE A 1 93 ? 5.747 -1.002 -3.707 1.00 94.81 93 PHE A O 1
ATOM 722 N N . TYR A 1 94 ? 6.511 -1.793 -5.673 1.00 95.19 94 TYR A N 1
ATOM 723 C CA . TYR A 1 94 ? 6.219 -3.206 -5.439 1.00 95.19 94 TYR A CA 1
ATOM 724 C C . TYR A 1 94 ? 6.959 -3.748 -4.218 1.00 95.19 94 TYR A C 1
ATOM 726 O O . TYR A 1 94 ? 6.327 -4.309 -3.321 1.00 95.19 94 TYR A O 1
ATOM 734 N N . VAL A 1 95 ? 8.270 -3.512 -4.111 1.00 94.06 95 VAL A N 1
ATOM 735 C CA . VAL A 1 95 ? 9.053 -4.019 -2.974 1.00 94.06 95 VAL A CA 1
ATOM 736 C C . VAL A 1 95 ? 8.613 -3.401 -1.641 1.00 94.06 95 VAL A C 1
ATOM 738 O O . VAL A 1 95 ? 8.618 -4.063 -0.608 1.00 94.06 95 VAL A O 1
ATOM 741 N N . THR A 1 96 ? 8.169 -2.141 -1.649 1.00 93.12 96 THR A N 1
ATOM 742 C CA . THR A 1 96 ? 7.702 -1.453 -0.432 1.00 93.12 96 THR A CA 1
ATOM 743 C C . THR A 1 96 ? 6.234 -1.712 -0.092 1.00 93.12 96 THR A C 1
ATOM 745 O O . THR A 1 96 ? 5.760 -1.213 0.928 1.00 93.12 96 THR A O 1
ATOM 748 N N . SER A 1 97 ? 5.518 -2.502 -0.899 1.00 92.69 97 SER A N 1
ATOM 749 C CA . SER A 1 97 ? 4.198 -3.032 -0.536 1.00 92.69 97 SER A CA 1
ATOM 750 C C . SER A 1 97 ? 4.282 -4.160 0.497 1.00 92.69 97 SER A C 1
ATOM 752 O O . SER A 1 97 ? 3.287 -4.482 1.137 1.00 92.69 97 SER A O 1
ATOM 754 N N . GLY A 1 98 ? 5.457 -4.784 0.650 1.00 89.75 98 GLY A N 1
ATOM 755 C CA . GLY A 1 98 ? 5.715 -5.853 1.614 1.00 89.75 98 GLY A CA 1
ATOM 756 C C . GLY A 1 98 ? 4.950 -7.161 1.369 1.00 89.75 98 GLY A C 1
ATOM 757 O O . GLY A 1 98 ? 5.206 -8.137 2.072 1.00 89.75 98 GLY A O 1
ATOM 758 N N . LEU A 1 99 ? 4.046 -7.244 0.386 1.00 90.75 99 LEU A N 1
ATOM 759 C CA . LEU A 1 99 ? 3.436 -8.519 0.006 1.00 90.75 99 LEU A CA 1
ATOM 760 C C . LEU A 1 99 ? 4.432 -9.362 -0.777 1.00 90.75 99 LEU A C 1
ATOM 762 O O . LEU A 1 99 ? 4.992 -8.905 -1.773 1.00 90.75 99 LEU A O 1
ATOM 766 N N . ARG A 1 100 ? 4.601 -10.617 -0.349 1.00 90.81 100 ARG A N 1
ATOM 767 C CA . ARG A 1 100 ? 5.608 -11.537 -0.889 1.00 90.81 100 ARG A CA 1
ATOM 768 C C . ARG A 1 100 ? 5.593 -11.611 -2.415 1.00 90.81 100 ARG A C 1
ATOM 770 O O . ARG A 1 100 ? 6.634 -11.407 -3.013 1.00 90.81 100 ARG A O 1
ATOM 777 N N . ALA A 1 101 ? 4.429 -11.810 -3.032 1.00 92.00 101 ALA A N 1
ATOM 778 C CA . ALA A 1 101 ? 4.326 -11.914 -4.489 1.00 92.00 101 ALA A CA 1
ATOM 779 C C . ALA A 1 101 ? 4.877 -10.672 -5.220 1.00 92.00 101 ALA A C 1
ATOM 781 O O . ALA A 1 101 ? 5.619 -10.796 -6.191 1.00 92.00 101 ALA A O 1
ATOM 782 N N . TYR A 1 102 ? 4.568 -9.468 -4.730 1.00 94.56 102 TYR A N 1
ATOM 783 C CA . TYR A 1 102 ? 5.039 -8.218 -5.336 1.00 94.56 102 TYR A CA 1
ATOM 784 C C . TYR A 1 102 ? 6.508 -7.944 -5.027 1.00 94.56 102 TYR A C 1
ATOM 786 O O . TYR A 1 102 ? 7.244 -7.460 -5.885 1.00 94.56 102 TYR A O 1
ATOM 794 N N . VAL A 1 103 ? 6.947 -8.282 -3.815 1.00 93.94 103 VAL A N 1
ATOM 795 C CA . VAL A 1 103 ? 8.354 -8.211 -3.418 1.00 93.94 103 VAL A CA 1
ATOM 796 C C . VAL A 1 103 ? 9.199 -9.128 -4.296 1.00 93.94 103 VAL A C 1
ATOM 798 O O . VAL A 1 103 ? 10.202 -8.674 -4.837 1.00 93.94 103 VAL A O 1
ATOM 801 N N . ASP A 1 104 ? 8.783 -10.376 -4.490 1.00 93.38 104 ASP A N 1
ATOM 802 C CA . ASP A 1 104 ? 9.508 -11.352 -5.301 1.00 93.38 104 ASP A CA 1
ATOM 803 C C . ASP A 1 104 ? 9.597 -10.881 -6.763 1.00 93.38 104 ASP A C 1
ATOM 805 O O . ASP A 1 104 ? 10.698 -10.836 -7.315 1.00 93.38 104 ASP A O 1
ATOM 809 N N . ALA A 1 105 ? 8.494 -10.380 -7.338 1.00 94.88 105 ALA A N 1
ATOM 810 C CA . ALA A 1 105 ? 8.481 -9.792 -8.681 1.00 94.88 105 ALA A CA 1
ATOM 811 C C . ALA A 1 105 ? 9.432 -8.584 -8.821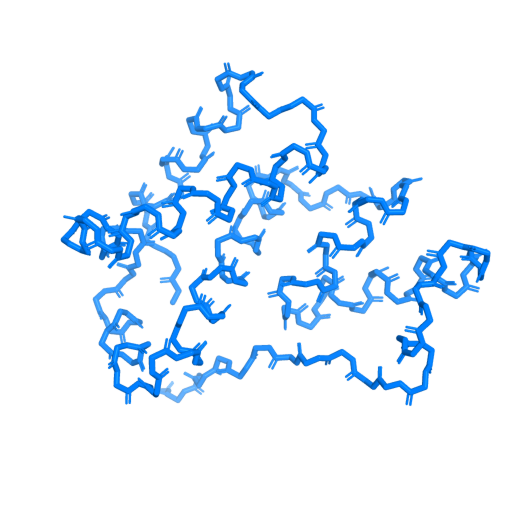 1.00 94.88 105 ALA A C 1
ATOM 813 O O . ALA A 1 105 ? 10.162 -8.465 -9.809 1.00 94.88 105 ALA A O 1
ATOM 814 N N . ALA A 1 106 ? 9.472 -7.692 -7.824 1.00 95.25 106 ALA A N 1
ATOM 815 C CA . ALA A 1 106 ? 10.404 -6.564 -7.809 1.00 95.25 106 ALA A CA 1
ATOM 816 C C . ALA A 1 106 ? 11.862 -7.024 -7.710 1.00 95.25 106 ALA A C 1
ATOM 818 O O . ALA A 1 106 ? 12.727 -6.508 -8.419 1.00 95.25 106 ALA A O 1
ATOM 819 N N . MET A 1 107 ? 12.144 -8.019 -6.869 1.00 94.00 107 MET A N 1
ATOM 820 C CA . MET A 1 107 ? 13.487 -8.578 -6.728 1.00 94.00 107 MET A CA 1
ATOM 821 C C . MET A 1 107 ? 13.937 -9.323 -7.994 1.00 94.00 107 MET A C 1
ATOM 823 O O . MET A 1 107 ? 15.111 -9.236 -8.353 1.00 94.00 107 MET A O 1
ATOM 827 N N . ASP A 1 108 ? 13.031 -10.004 -8.704 1.00 94.81 108 ASP A N 1
ATOM 828 C CA . ASP A 1 108 ? 13.288 -10.579 -10.033 1.00 94.81 108 ASP A CA 1
ATOM 829 C C . ASP A 1 108 ? 13.649 -9.499 -11.059 1.00 94.81 108 ASP A C 1
ATOM 831 O O . ASP A 1 108 ? 14.558 -9.678 -11.874 1.00 94.81 108 ASP A O 1
ATOM 835 N N . TRP A 1 109 ? 12.944 -8.366 -11.032 1.00 96.00 109 TRP A N 1
ATOM 836 C CA . TRP A 1 109 ? 13.246 -7.237 -11.906 1.00 96.00 109 TRP A CA 1
ATOM 837 C C . TRP A 1 109 ? 14.614 -6.621 -11.581 1.00 96.00 109 TRP A C 1
ATOM 839 O O . TRP A 1 109 ? 15.428 -6.458 -12.489 1.00 96.00 109 TRP A O 1
ATOM 849 N N . TYR A 1 110 ? 14.922 -6.381 -10.301 1.00 94.81 110 TYR A N 1
ATOM 850 C CA . TYR A 1 110 ? 16.215 -5.839 -9.864 1.00 94.81 110 TYR A CA 1
ATOM 851 C C . TYR A 1 110 ? 17.400 -6.767 -10.141 1.00 94.81 110 TYR A C 1
ATOM 853 O O . TYR A 1 110 ? 18.509 -6.287 -10.369 1.00 94.81 110 TYR A O 1
ATOM 861 N N . ARG A 1 111 ? 17.194 -8.089 -10.139 1.00 93.06 111 ARG A N 1
ATOM 862 C CA . ARG A 1 111 ? 18.231 -9.052 -10.544 1.00 93.06 111 ARG A CA 1
ATOM 863 C C . ARG A 1 111 ? 18.600 -8.925 -12.022 1.00 93.06 111 ARG A C 1
ATOM 865 O O . ARG A 1 111 ? 19.755 -9.145 -12.367 1.00 93.06 111 ARG A O 1
ATOM 872 N N . ARG A 1 112 ? 17.640 -8.553 -12.874 1.00 95.00 112 ARG A N 1
ATOM 873 C CA . ARG A 1 112 ? 17.859 -8.303 -14.309 1.00 95.00 112 ARG A CA 1
ATOM 874 C C . ARG A 1 112 ? 18.367 -6.888 -14.609 1.00 95.00 112 ARG A C 1
ATOM 876 O O . ARG A 1 112 ? 18.963 -6.697 -15.659 1.00 95.00 112 ARG A O 1
ATOM 883 N N . HIS A 1 113 ? 18.166 -5.950 -13.684 1.00 94.81 113 HIS A N 1
ATOM 884 C CA . HIS A 1 113 ? 18.531 -4.532 -13.807 1.00 94.81 113 HIS A CA 1
ATOM 885 C C . HIS A 1 113 ? 19.349 -4.071 -12.585 1.00 94.81 113 HIS A C 1
ATOM 887 O O . HIS A 1 113 ? 18.865 -3.301 -11.740 1.00 94.81 113 HIS A O 1
ATOM 893 N N . PRO A 1 114 ? 20.570 -4.606 -12.399 1.00 92.12 114 PRO A N 1
ATOM 894 C CA . PRO A 1 114 ? 21.365 -4.392 -11.191 1.00 92.12 114 PRO A CA 1
ATOM 895 C C . PRO A 1 114 ? 21.769 -2.931 -10.943 1.00 92.12 114 PRO A C 1
ATOM 897 O O . PRO A 1 114 ? 22.056 -2.597 -9.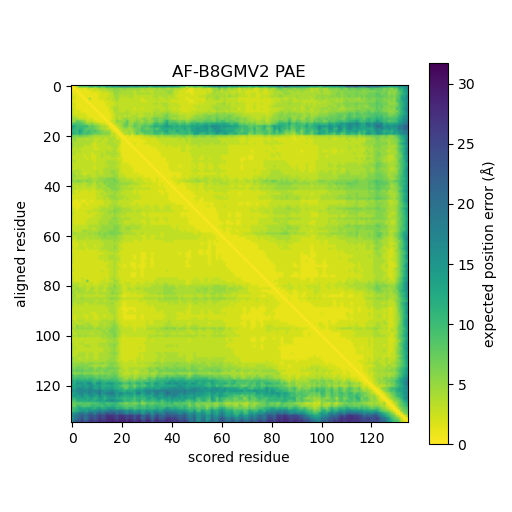788 1.00 92.12 114 PRO A O 1
ATOM 900 N N . GLU A 1 115 ? 21.800 -2.093 -11.978 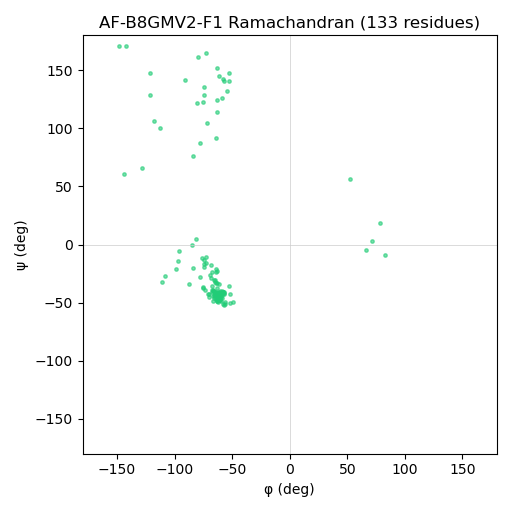1.00 93.19 115 GLU A N 1
ATOM 901 C CA . GLU A 1 115 ? 22.063 -0.647 -11.960 1.00 93.19 115 GLU A CA 1
ATOM 902 C C . GLU A 1 115 ? 20.940 0.165 -11.305 1.00 93.19 115 GLU A C 1
ATOM 904 O O . GLU A 1 115 ? 21.188 1.225 -10.735 1.00 93.19 115 GLU A O 1
ATOM 909 N N . HIS A 1 116 ? 19.714 -0.357 -11.328 1.00 92.44 116 HIS A N 1
ATOM 910 C CA . HIS A 1 116 ? 18.538 0.290 -10.749 1.00 92.44 116 HIS A CA 1
ATOM 911 C C . HIS A 1 116 ? 18.214 -0.199 -9.332 1.00 92.44 116 HIS A C 1
ATOM 913 O O . HIS A 1 116 ? 17.311 0.327 -8.678 1.00 92.44 116 HIS A O 1
ATOM 919 N N . CYS A 1 117 ? 18.934 -1.209 -8.844 1.00 89.19 117 CYS A N 1
ATOM 920 C CA . CYS A 1 117 ? 18.692 -1.800 -7.537 1.00 89.19 117 CYS A CA 1
ATOM 921 C C . CYS A 1 117 ? 19.217 -0.893 -6.405 1.00 89.19 117 CYS A C 1
ATOM 923 O O . CYS A 1 117 ? 20.415 -0.594 -6.376 1.00 89.19 117 CYS A O 1
ATOM 925 N N . PRO A 1 118 ? 18.361 -0.471 -5.449 1.00 85.81 118 PRO A N 1
ATOM 926 C CA . PRO A 1 118 ? 18.772 0.407 -4.361 1.00 85.81 118 PRO A CA 1
ATOM 927 C C . PRO A 1 118 ? 19.917 -0.177 -3.512 1.00 85.81 118 PRO A C 1
ATOM 929 O O . PRO A 1 118 ? 19.902 -1.376 -3.200 1.00 85.81 118 PRO A O 1
ATOM 932 N N . PRO A 1 119 ? 20.870 0.659 -3.056 1.00 81.06 119 PRO A N 1
ATOM 933 C CA . PRO A 1 119 ? 21.918 0.230 -2.135 1.00 81.06 119 PRO A CA 1
ATOM 934 C C . PRO A 1 119 ? 21.325 -0.418 -0.875 1.00 81.06 119 PRO A C 1
ATOM 936 O O . PRO A 1 119 ? 20.396 0.115 -0.267 1.00 81.06 119 PRO A O 1
ATOM 939 N N . GLY A 1 120 ? 21.849 -1.583 -0.489 1.00 79.25 120 GLY A N 1
ATOM 940 C CA . GLY A 1 120 ? 21.404 -2.337 0.687 1.00 79.25 120 GLY A CA 1
ATOM 941 C C . GLY A 1 120 ? 20.168 -3.222 0.485 1.00 79.25 120 GLY A C 1
ATOM 942 O O . GLY A 1 120 ? 19.889 -4.040 1.358 1.00 79.25 120 GLY A O 1
ATOM 943 N N . LEU A 1 121 ? 19.457 -3.128 -0.647 1.00 80.31 121 LEU A N 1
ATOM 944 C CA . LEU A 1 121 ? 18.375 -4.067 -0.983 1.00 80.31 121 LEU A CA 1
ATOM 945 C C . LEU A 1 121 ? 18.920 -5.403 -1.515 1.00 80.31 121 LEU A C 1
ATOM 947 O O . LEU A 1 121 ? 18.294 -6.442 -1.334 1.00 80.31 121 LEU A O 1
ATOM 951 N N . LYS A 1 122 ? 20.108 -5.387 -2.135 1.00 69.62 122 LYS A N 1
ATOM 952 C CA . LYS A 1 122 ? 20.819 -6.608 -2.558 1.00 69.62 122 LYS A CA 1
ATOM 953 C C . LYS A 1 122 ? 21.206 -7.485 -1.364 1.00 69.62 122 LYS A C 1
ATOM 955 O O . LYS A 1 122 ? 21.098 -8.704 -1.445 1.00 69.62 122 LYS A O 1
ATOM 960 N N . ASP A 1 123 ? 21.592 -6.853 -0.256 1.00 70.38 123 ASP A N 1
ATOM 961 C CA . ASP A 1 123 ? 22.165 -7.531 0.914 1.00 70.38 123 ASP A CA 1
ATOM 962 C C . ASP A 1 123 ? 21.136 -7.814 2.019 1.00 70.38 123 ASP A C 1
ATOM 964 O O . ASP A 1 123 ? 21.399 -8.587 2.940 1.00 70.38 123 ASP A O 1
ATOM 968 N N . ARG A 1 124 ? 19.953 -7.184 1.961 1.00 68.62 124 ARG A N 1
ATOM 969 C CA . ARG A 1 124 ? 18.895 -7.329 2.970 1.00 68.62 124 ARG A CA 1
ATOM 970 C C . ARG A 1 124 ? 17.617 -7.841 2.331 1.00 68.62 124 ARG A C 1
ATOM 972 O O . ARG A 1 124 ? 17.104 -7.247 1.388 1.00 68.62 124 ARG A O 1
ATOM 979 N N . LYS A 1 125 ? 17.048 -8.906 2.906 1.00 69.38 125 LYS A N 1
ATOM 980 C CA . LYS A 1 125 ? 15.700 -9.353 2.535 1.00 69.38 125 LYS A CA 1
ATOM 981 C C . LYS A 1 125 ? 14.710 -8.211 2.801 1.00 69.38 125 LYS A C 1
ATOM 983 O O . LYS A 1 125 ? 14.697 -7.699 3.925 1.00 69.38 125 LYS A O 1
ATOM 988 N N . PRO A 1 126 ? 13.899 -7.805 1.809 1.00 74.19 126 PRO A N 1
ATOM 989 C CA . PRO A 1 126 ? 12.893 -6.778 2.021 1.00 74.19 126 PRO A CA 1
ATOM 990 C C . PRO A 1 126 ? 11.939 -7.192 3.147 1.00 74.19 126 PRO A C 1
ATOM 992 O O . PRO A 1 126 ? 11.595 -8.376 3.240 1.00 74.19 126 PRO A O 1
ATOM 995 N N . PRO A 1 127 ? 11.517 -6.256 4.014 1.00 71.81 127 PRO A N 1
ATOM 996 C CA . PRO A 1 127 ? 10.573 -6.572 5.071 1.00 71.81 127 PRO A CA 1
ATOM 997 C C . PRO A 1 127 ? 9.253 -7.013 4.441 1.00 71.81 127 PRO A C 1
ATOM 999 O O . PRO A 1 127 ? 8.667 -6.297 3.629 1.00 71.81 127 PRO A O 1
ATOM 1002 N N . LEU A 1 128 ? 8.799 -8.205 4.817 1.00 83.94 128 LEU A N 1
ATOM 1003 C CA . LEU A 1 128 ? 7.508 -8.716 4.389 1.00 83.94 128 LEU A CA 1
ATOM 1004 C C . LEU A 1 128 ? 6.441 -8.328 5.398 1.00 83.94 128 LEU A C 1
ATOM 1006 O O . LEU A 1 128 ? 6.668 -8.373 6.608 1.00 83.94 128 LEU A O 1
ATOM 1010 N N . LEU A 1 129 ? 5.265 -7.988 4.886 1.00 81.25 129 LEU A N 1
ATOM 1011 C CA . LEU A 1 129 ? 4.073 -7.866 5.699 1.00 81.25 129 LEU A CA 1
ATOM 1012 C C . LEU A 1 129 ? 3.749 -9.237 6.286 1.00 81.25 129 LEU A C 1
ATOM 1014 O O . LEU A 1 129 ? 3.401 -10.171 5.563 1.00 81.25 129 LEU A O 1
ATOM 1018 N N . GLN A 1 130 ? 3.849 -9.341 7.606 1.00 71.88 130 GLN A N 1
ATOM 1019 C CA . GLN A 1 130 ? 3.278 -10.458 8.341 1.00 71.88 130 GLN A CA 1
ATOM 1020 C C . GLN A 1 130 ? 1.780 -10.204 8.466 1.00 71.88 130 GLN A C 1
ATOM 1022 O O . GLN A 1 130 ? 1.307 -9.574 9.407 1.00 71.88 130 GLN A O 1
ATOM 1027 N N . LEU A 1 131 ? 1.034 -10.636 7.454 1.00 63.75 131 LEU A N 1
ATOM 1028 C CA . LEU A 1 131 ? -0.403 -10.796 7.585 1.00 63.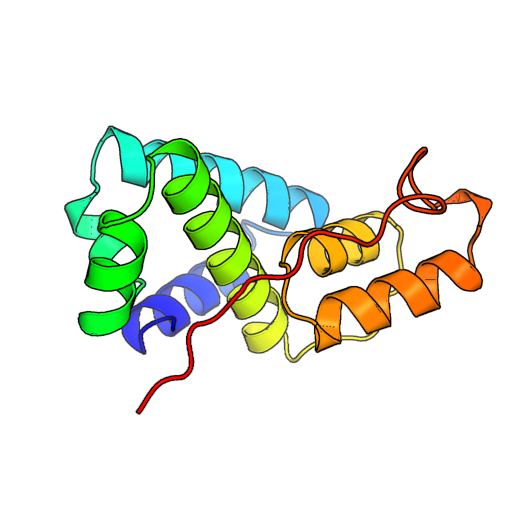75 131 LEU A CA 1
ATOM 1029 C C . LEU A 1 131 ? -0.608 -12.014 8.482 1.00 63.75 131 LEU A C 1
ATOM 1031 O O . LEU A 1 131 ? -0.374 -13.133 8.036 1.00 63.75 131 LEU A O 1
ATOM 1035 N N . THR A 1 132 ? -0.975 -11.814 9.745 1.00 51.94 132 THR A N 1
ATOM 1036 C CA . THR A 1 132 ? -1.446 -12.909 10.598 1.00 51.94 132 THR A CA 1
ATOM 1037 C C . THR A 1 132 ? -2.738 -13.445 9.987 1.00 51.94 132 THR A C 1
ATOM 1039 O O . THR A 1 132 ? -3.821 -12.906 10.209 1.00 51.94 132 THR A O 1
ATOM 1042 N N . THR A 1 133 ? -2.621 -14.453 9.130 1.00 41.56 133 THR A N 1
ATOM 1043 C CA . THR A 1 133 ? -3.725 -15.334 8.760 1.00 41.56 133 THR A CA 1
ATOM 1044 C C . THR A 1 133 ? -3.809 -16.413 9.824 1.00 41.56 133 THR A C 1
ATOM 1046 O O . THR A 1 133 ? -3.351 -17.524 9.590 1.00 41.56 133 THR A O 1
ATOM 1049 N N . ASP A 1 134 ? -4.347 -16.062 10.987 1.00 33.28 134 ASP A N 1
ATOM 1050 C CA . ASP A 1 134 ? -4.852 -17.055 11.928 1.00 33.28 134 ASP A CA 1
ATOM 1051 C C . ASP A 1 134 ? -6.368 -16.885 11.992 1.00 33.28 134 ASP A C 1
ATOM 1053 O O . ASP A 1 134 ? -6.886 -15.932 12.577 1.00 33.28 134 ASP A O 1
ATOM 1057 N N . ASN A 1 135 ? -7.048 -17.774 11.272 1.00 32.34 135 ASN A N 1
ATOM 1058 C CA . ASN A 1 135 ? -8.325 -18.374 11.647 1.00 32.34 135 ASN A CA 1
ATOM 1059 C C . ASN A 1 135 ? -8.495 -19.674 10.862 1.00 32.34 135 ASN A C 1
ATOM 1061 O O . ASN A 1 135 ? -8.467 -19.604 9.612 1.00 32.34 135 ASN A O 1
#